Protein AF-C3KQW3-F1 (afdb_monomer_lite)

pLDDT: mean 82.07, std 13.16, range [47.06, 94.0]

Organism: Sinorhizobium fredii (strain NBRC 101917 / NGR234) (NCBI:txid394)

Radius of gyration: 13.15 Å; chains: 1; bounding box: 25×34×30 Å

Structure (mmCIF, N/CA/C/O backbone):
data_AF-C3KQW3-F1
#
_entry.id   AF-C3KQW3-F1
#
loop_
_atom_site.group_PDB
_atom_site.id
_atom_site.type_symbol
_atom_site.label_atom_id
_atom_site.label_alt_id
_atom_site.label_comp_id
_atom_site.label_asym_id
_atom_site.label_entity_id
_atom_site.label_seq_id
_atom_site.pdbx_PDB_ins_code
_atom_site.Cartn_x
_atom_site.Cartn_y
_atom_site.Cartn_z
_atom_site.occupancy
_atom_site.B_iso_or_equiv
_atom_site.auth_seq_id
_atom_site.auth_comp_id
_atom_site.auth_asym_id
_atom_site.auth_atom_id
_atom_site.pdbx_PDB_model_num
ATOM 1 N N . MET A 1 1 ? -8.738 19.791 9.819 1.00 58.84 1 MET A N 1
ATOM 2 C CA . MET A 1 1 ? -8.526 19.451 8.384 1.00 58.84 1 MET A CA 1
ATOM 3 C C . MET A 1 1 ? -7.075 19.090 8.051 1.00 58.84 1 MET A C 1
ATOM 5 O O . MET A 1 1 ? -6.871 18.345 7.100 1.00 58.84 1 MET A O 1
ATOM 9 N N . GLN A 1 2 ? -6.070 19.565 8.801 1.00 62.00 2 GLN A N 1
ATOM 10 C CA . GLN A 1 2 ? -4.669 19.170 8.578 1.00 62.00 2 GLN A CA 1
ATOM 11 C C . GLN A 1 2 ? -4.345 17.750 9.073 1.00 62.00 2 GLN A C 1
ATOM 13 O O . GLN A 1 2 ? -3.521 17.073 8.465 1.00 62.00 2 GLN A O 1
ATOM 18 N N . ASP A 1 3 ? -5.048 17.244 10.089 1.00 57.78 3 ASP A N 1
ATOM 19 C CA . ASP A 1 3 ? -4.717 15.947 10.698 1.00 57.78 3 ASP A CA 1
ATOM 20 C C . ASP A 1 3 ? -4.948 14.759 9.758 1.00 57.78 3 ASP A C 1
ATOM 22 O O . ASP A 1 3 ? -4.097 13.881 9.657 1.00 57.78 3 ASP A O 1
ATOM 26 N N . ALA A 1 4 ? -6.045 14.760 8.990 1.00 57.50 4 ALA A N 1
ATOM 27 C CA . ALA A 1 4 ? -6.332 13.698 8.021 1.00 57.50 4 ALA A CA 1
ATOM 28 C C . ALA A 1 4 ? -5.281 13.633 6.894 1.00 57.50 4 ALA A C 1
ATOM 30 O O . ALA A 1 4 ? -4.867 12.545 6.492 1.00 57.50 4 ALA A O 1
ATOM 31 N N . LYS A 1 5 ? -4.790 14.793 6.432 1.00 61.22 5 LYS A N 1
ATOM 32 C CA . LYS A 1 5 ? -3.684 14.868 5.463 1.00 61.22 5 LYS A CA 1
ATOM 33 C C . LYS A 1 5 ? -2.376 14.348 6.061 1.00 61.22 5 LYS A C 1
ATOM 35 O O . LYS A 1 5 ? -1.668 13.599 5.393 1.00 61.22 5 LYS A O 1
ATOM 40 N N . ASN A 1 6 ? -2.091 14.673 7.321 1.00 63.03 6 ASN A N 1
ATOM 41 C CA . ASN A 1 6 ? -0.886 14.198 8.004 1.00 63.03 6 ASN A CA 1
ATOM 42 C C . ASN A 1 6 ? -0.874 12.673 8.177 1.00 63.03 6 ASN A C 1
ATOM 44 O O . ASN A 1 6 ? 0.179 12.053 8.036 1.00 63.03 6 ASN A O 1
ATOM 48 N N . GLN A 1 7 ? -2.026 12.053 8.443 1.00 76.62 7 GLN A N 1
ATOM 49 C CA . GLN A 1 7 ? -2.116 10.593 8.542 1.00 76.62 7 GLN A CA 1
ATOM 50 C C . GLN A 1 7 ? -1.978 9.913 7.174 1.00 76.62 7 GLN A C 1
ATOM 52 O O . GLN A 1 7 ? -1.318 8.880 7.075 1.00 76.62 7 GLN A O 1
ATOM 57 N N . PHE A 1 8 ? -2.514 10.515 6.106 1.00 83.00 8 PHE A N 1
ATOM 58 C CA . PHE A 1 8 ? -2.352 9.976 4.754 1.00 83.00 8 PHE A CA 1
ATOM 59 C C . PHE A 1 8 ? -0.885 9.980 4.302 1.00 83.00 8 PHE A C 1
ATOM 61 O O . PHE A 1 8 ? -0.384 8.956 3.840 1.00 83.00 8 PHE A O 1
ATOM 68 N N . SER A 1 9 ? -0.156 11.081 4.521 1.00 83.88 9 SER A N 1
ATOM 69 C CA . SER A 1 9 ? 1.273 11.170 4.184 1.00 83.88 9 SER A CA 1
ATOM 70 C C . SER A 1 9 ? 2.116 10.103 4.888 1.00 83.88 9 SER A C 1
ATOM 72 O O . SER A 1 9 ? 3.029 9.545 4.281 1.00 83.88 9 SER A O 1
ATOM 74 N N . LYS A 1 10 ? 1.788 9.763 6.142 1.00 87.81 10 LYS A N 1
ATOM 75 C CA . LYS A 1 10 ? 2.466 8.687 6.883 1.00 87.81 10 LYS A CA 1
ATOM 76 C C . LYS A 1 10 ? 2.226 7.319 6.251 1.00 87.81 10 LYS A C 1
ATOM 78 O O . LYS A 1 10 ? 3.171 6.554 6.099 1.00 87.81 10 LYS A O 1
ATOM 83 N N . VAL A 1 11 ? 0.991 7.017 5.848 1.00 87.75 11 VAL A N 1
ATOM 84 C CA . VAL A 1 11 ? 0.674 5.750 5.165 1.00 87.75 11 VAL A CA 1
ATOM 85 C C . VAL A 1 11 ? 1.418 5.648 3.835 1.00 87.75 11 VAL A C 1
ATOM 87 O O . VAL A 1 11 ? 1.965 4.592 3.532 1.00 87.75 11 VAL A O 1
ATOM 90 N N . VAL A 1 12 ? 1.513 6.744 3.078 1.00 88.75 12 VAL A N 1
ATOM 91 C CA . VAL A 1 12 ? 2.278 6.784 1.820 1.00 88.75 12 VAL A CA 1
ATOM 92 C C . VAL A 1 12 ? 3.771 6.548 2.061 1.00 88.75 12 VAL A C 1
ATOM 94 O O . VAL A 1 12 ? 4.392 5.778 1.330 1.00 88.75 12 VAL A O 1
ATOM 97 N N . GLN A 1 13 ? 4.358 7.164 3.090 1.00 90.44 13 GLN A N 1
ATOM 98 C CA . GLN A 1 13 ? 5.762 6.925 3.439 1.00 90.44 13 GLN A CA 1
ATOM 99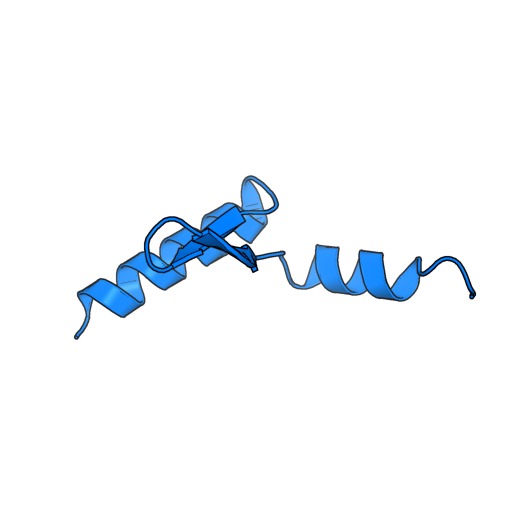 C C . GLN A 1 13 ? 6.009 5.464 3.820 1.00 90.44 13 GLN A C 1
ATOM 101 O O . GLN A 1 13 ? 6.936 4.851 3.296 1.00 90.44 13 GLN A O 1
ATOM 106 N N . LYS A 1 14 ? 5.146 4.875 4.652 1.00 91.56 14 LYS A N 1
ATOM 107 C CA . LYS A 1 14 ? 5.243 3.455 5.006 1.00 91.56 14 LYS A CA 1
ATOM 108 C C . LYS A 1 14 ? 5.095 2.548 3.789 1.00 91.56 14 LYS A C 1
ATOM 110 O O . LYS A 1 14 ? 5.918 1.667 3.597 1.00 91.56 14 LYS A O 1
ATOM 115 N N . ALA A 1 15 ? 4.128 2.820 2.911 1.00 92.88 15 ALA A N 1
ATOM 116 C CA . ALA A 1 15 ? 3.955 2.077 1.661 1.00 92.88 15 ALA A CA 1
ATOM 117 C C . ALA A 1 15 ? 5.211 2.099 0.777 1.00 92.88 15 ALA A C 1
ATOM 119 O O . ALA A 1 15 ? 5.506 1.122 0.096 1.00 92.88 15 ALA A O 1
ATOM 120 N N . ARG A 1 16 ? 5.952 3.213 0.799 1.00 90.75 16 ARG A N 1
ATOM 121 C CA . ARG A 1 16 ? 7.176 3.405 0.017 1.00 90.75 16 ARG A CA 1
ATOM 122 C C . ARG A 1 16 ? 8.411 2.733 0.618 1.00 90.75 16 ARG A C 1
ATOM 124 O O . ARG A 1 16 ? 9.248 2.274 -0.148 1.00 90.75 16 ARG A O 1
ATOM 131 N N . PHE A 1 17 ? 8.564 2.740 1.942 1.00 92.94 17 PHE A N 1
ATOM 132 C CA . PHE A 1 17 ? 9.809 2.315 2.602 1.00 92.94 17 PHE A CA 1
ATOM 133 C C . PHE A 1 17 ? 9.689 1.006 3.389 1.00 92.94 17 PHE A C 1
ATOM 135 O O . PHE A 1 17 ? 10.673 0.291 3.530 1.00 92.94 17 PHE A O 1
ATOM 142 N N . GLU A 1 18 ? 8.499 0.691 3.892 1.00 92.06 18 GLU A N 1
ATOM 143 C CA . GLU A 1 18 ? 8.217 -0.493 4.715 1.00 92.06 18 GLU A CA 1
ATOM 144 C C . GLU A 1 18 ? 7.395 -1.548 3.950 1.00 92.06 18 GLU A C 1
ATOM 146 O O . GLU A 1 18 ? 7.240 -2.674 4.416 1.00 92.06 18 GLU A O 1
ATOM 151 N N . GLY A 1 19 ? 6.878 -1.200 2.768 1.00 89.88 19 GLY A N 1
ATOM 152 C CA . GLY A 1 19 ? 6.081 -2.081 1.918 1.00 89.88 19 GLY A CA 1
ATOM 153 C C . GLY A 1 19 ? 4.564 -1.896 2.075 1.00 89.88 19 GLY A C 1
ATOM 154 O O . GLY A 1 19 ? 4.111 -0.985 2.774 1.00 89.88 19 GLY A O 1
ATOM 155 N N . PRO A 1 20 ? 3.749 -2.739 1.411 1.00 94.00 20 PRO A N 1
ATOM 156 C CA . PRO A 1 20 ? 2.308 -2.537 1.244 1.00 94.00 20 PRO A CA 1
ATOM 157 C C . PRO A 1 20 ? 1.546 -2.308 2.554 1.00 94.00 20 PRO A C 1
ATOM 159 O O . PRO A 1 20 ? 1.630 -3.110 3.482 1.00 94.00 20 PRO A O 1
ATOM 162 N N . GLN A 1 21 ? 0.732 -1.253 2.613 1.00 93.75 21 GLN A N 1
ATOM 163 C CA . GLN A 1 21 ? -0.057 -0.925 3.806 1.00 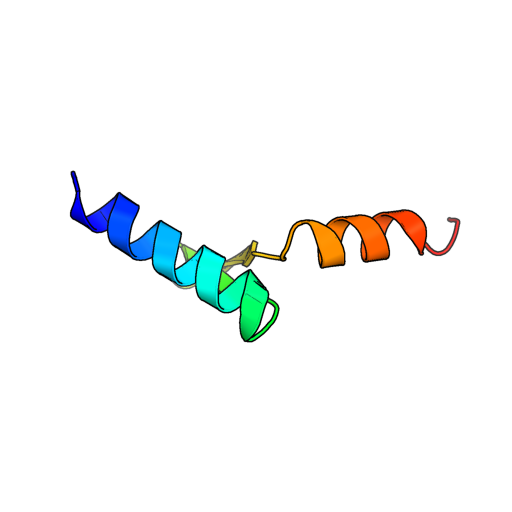93.75 21 GLN A CA 1
ATOM 164 C C . GLN A 1 21 ? -1.524 -1.293 3.617 1.00 93.75 21 GLN A C 1
ATOM 166 O O . GLN A 1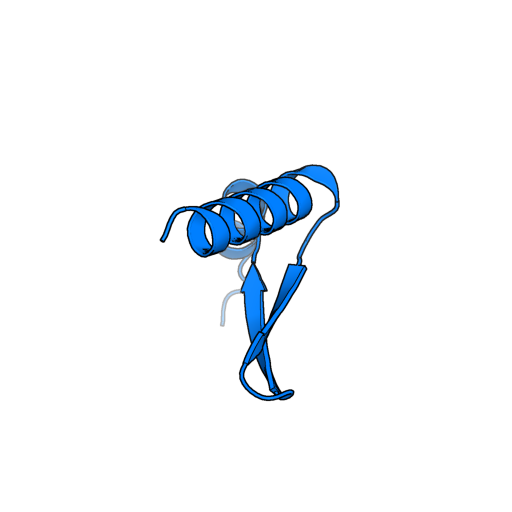 21 ? -2.130 -0.982 2.592 1.00 93.75 21 GLN A O 1
ATOM 171 N N . VAL A 1 22 ? -2.124 -1.921 4.626 1.00 92.00 22 VAL A N 1
ATOM 172 C CA . VAL A 1 22 ? -3.548 -2.265 4.609 1.00 92.00 22 VAL A CA 1
ATOM 173 C C . VAL A 1 22 ? -4.366 -1.118 5.190 1.00 92.00 22 VAL A C 1
ATOM 175 O O . VAL A 1 22 ? -4.182 -0.736 6.342 1.00 92.00 22 VAL A O 1
ATOM 178 N N . VAL A 1 23 ? -5.306 -0.599 4.403 1.00 88.56 23 VAL A N 1
ATOM 179 C CA . VAL A 1 23 ? -6.242 0.446 4.824 1.00 88.56 23 VAL A CA 1
ATOM 180 C C . VAL A 1 23 ? -7.590 -0.191 5.147 1.00 88.56 23 VAL A C 1
ATOM 182 O O . VAL A 1 23 ? -8.178 -0.903 4.322 1.00 88.56 23 VAL A O 1
ATOM 185 N N . THR A 1 24 ? -8.090 0.072 6.353 1.00 87.94 24 THR A N 1
ATOM 186 C CA . THR A 1 24 ? -9.391 -0.403 6.829 1.00 87.94 24 THR A CA 1
ATOM 187 C C . THR A 1 24 ? -10.379 0.753 6.971 1.00 87.94 24 THR A C 1
ATOM 189 O O . THR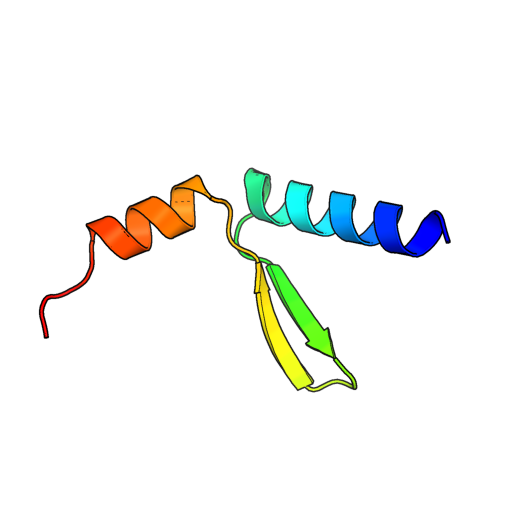 A 1 24 ? -10.023 1.849 7.402 1.00 87.94 24 THR A O 1
ATOM 192 N N . VAL A 1 25 ? -11.642 0.513 6.619 1.00 87.00 25 VAL A N 1
ATOM 193 C CA . VAL A 1 25 ? -12.755 1.442 6.855 1.00 87.00 25 VAL A CA 1
ATOM 194 C C . VAL A 1 25 ? -13.813 0.680 7.639 1.00 87.00 25 VAL A C 1
ATOM 196 O O . VAL A 1 25 ? -14.211 -0.412 7.242 1.00 87.00 25 VAL A O 1
ATOM 199 N N . ARG A 1 26 ? -14.241 1.224 8.787 1.00 86.56 26 ARG A N 1
ATOM 200 C CA . ARG A 1 26 ? -15.217 0.580 9.696 1.00 86.56 26 ARG A CA 1
ATOM 201 C C . ARG A 1 26 ? -14.842 -0.868 10.073 1.00 86.56 26 ARG A C 1
ATOM 203 O O . ARG A 1 26 ? -15.706 -1.728 10.175 1.00 86.56 26 ARG A O 1
ATOM 210 N N . GLY A 1 27 ? -13.545 -1.140 10.242 1.00 82.62 27 GLY A N 1
ATOM 211 C CA . GLY A 1 27 ? -13.021 -2.465 10.605 1.00 82.62 27 GLY A CA 1
ATOM 212 C C . GLY A 1 27 ? -12.858 -3.453 9.442 1.00 82.62 27 GLY A C 1
ATOM 213 O O . GLY A 1 27 ? -12.239 -4.496 9.627 1.00 82.62 27 GLY A O 1
ATOM 214 N N . GLY A 1 28 ? -13.335 -3.131 8.235 1.00 84.12 28 GLY A N 1
ATOM 215 C CA . GLY A 1 28 ? -13.173 -3.975 7.049 1.00 84.12 28 GLY A CA 1
ATOM 216 C C . GLY A 1 28 ? -11.915 -3.634 6.251 1.00 84.12 28 GLY A C 1
ATOM 217 O O . GLY A 1 28 ? -11.633 -2.459 6.001 1.00 84.12 28 GLY A O 1
ATOM 218 N N . ARG A 1 29 ? -11.165 -4.648 5.801 1.00 84.88 29 ARG A N 1
ATOM 219 C CA . ARG A 1 29 ? -10.033 -4.477 4.873 1.00 84.88 29 ARG A CA 1
ATOM 220 C C . ARG A 1 29 ? -10.543 -3.941 3.536 1.00 84.88 29 ARG A C 1
ATOM 222 O O . ARG A 1 29 ? -11.19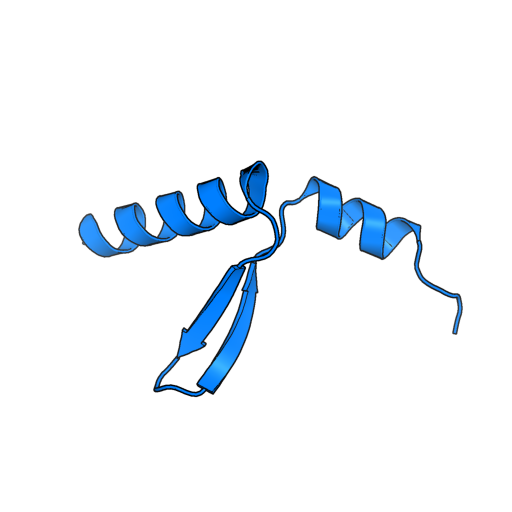8 -4.661 2.796 1.00 84.88 29 ARG A O 1
ATOM 229 N N . THR A 1 30 ? -10.260 -2.671 3.256 1.00 88.75 30 THR A N 1
ATOM 230 C CA . THR A 1 30 ? -10.905 -1.926 2.164 1.00 88.75 30 THR A CA 1
ATOM 231 C C . THR A 1 30 ? -9.953 -1.664 1.002 1.00 88.75 30 THR A C 1
ATOM 233 O O . THR A 1 30 ? -10.356 -1.760 -0.151 1.00 88.75 30 THR A O 1
ATOM 236 N N . ALA A 1 31 ? -8.685 -1.356 1.284 1.00 89.94 31 ALA A N 1
ATOM 237 C CA . ALA A 1 31 ? -7.689 -1.094 0.249 1.00 89.94 31 ALA A CA 1
ATOM 238 C C . ALA A 1 31 ? -6.282 -1.515 0.688 1.00 89.94 31 ALA A C 1
ATOM 240 O O . ALA A 1 31 ? -6.009 -1.703 1.877 1.00 89.94 31 ALA A O 1
ATOM 241 N N . ILE A 1 32 ? -5.384 -1.646 -0.287 1.00 91.88 32 ILE A N 1
ATOM 242 C CA . ILE A 1 32 ? -3.945 -1.792 -0.067 1.00 91.88 32 ILE A CA 1
ATOM 243 C C . ILE A 1 32 ? -3.264 -0.593 -0.726 1.00 91.88 32 ILE A C 1
ATOM 245 O O . ILE A 1 32 ? -3.464 -0.349 -1.914 1.00 91.88 32 ILE A O 1
ATOM 249 N N . ALA A 1 33 ? -2.478 0.155 0.042 1.00 91.75 33 ALA A N 1
ATOM 250 C CA . ALA A 1 33 ? -1.618 1.203 -0.483 1.00 91.75 33 ALA A CA 1
ATOM 251 C C . ALA A 1 33 ? -0.271 0.589 -0.875 1.00 91.75 33 ALA A C 1
ATOM 253 O O . ALA A 1 33 ? 0.451 0.064 -0.025 1.00 91.75 33 ALA A O 1
ATOM 254 N N . LEU A 1 34 ? 0.039 0.654 -2.167 1.00 92.62 34 LEU A N 1
ATOM 255 C CA . LEU A 1 34 ? 1.321 0.261 -2.746 1.00 92.62 34 LEU A CA 1
ATOM 256 C C . LEU A 1 34 ? 2.120 1.509 -3.112 1.00 92.62 34 LEU A C 1
ATOM 258 O O . LEU A 1 34 ? 1.537 2.557 -3.408 1.00 92.62 34 LEU A O 1
ATOM 262 N N . SER A 1 35 ? 3.448 1.393 -3.133 1.00 91.06 35 SER A N 1
ATOM 263 C CA . SER A 1 35 ? 4.262 2.394 -3.814 1.00 91.06 35 SER A CA 1
ATOM 264 C C . SER A 1 35 ? 3.940 2.380 -5.315 1.00 91.06 35 SER A C 1
ATOM 266 O O . SER A 1 35 ? 3.545 1.350 -5.867 1.00 91.06 35 SER A O 1
ATOM 268 N N . ALA A 1 36 ? 4.096 3.524 -5.986 1.00 90.56 36 ALA A N 1
ATOM 269 C CA . ALA A 1 36 ? 3.866 3.596 -7.431 1.00 90.56 36 ALA A CA 1
ATOM 270 C C . ALA A 1 36 ? 4.772 2.611 -8.190 1.00 90.56 36 ALA A C 1
ATOM 272 O O . ALA A 1 36 ? 4.298 1.895 -9.062 1.00 90.56 36 ALA A O 1
ATOM 273 N N . HIS A 1 37 ? 6.035 2.498 -7.767 1.00 89.38 37 HIS A N 1
ATOM 274 C CA . HIS A 1 37 ? 6.996 1.552 -8.326 1.00 89.38 37 HIS A CA 1
ATOM 275 C C . HIS A 1 37 ? 6.516 0.096 -8.220 1.00 89.38 37 HIS A C 1
ATOM 277 O O . HIS A 1 37 ? 6.542 -0.634 -9.208 1.00 89.38 37 HIS A O 1
ATOM 283 N N . ASP A 1 38 ? 6.033 -0.324 -7.048 1.00 87.88 38 ASP A N 1
ATOM 284 C CA . ASP A 1 38 ? 5.567 -1.703 -6.851 1.00 87.88 38 ASP A CA 1
ATOM 285 C C . ASP A 1 38 ? 4.280 -1.981 -7.629 1.00 87.88 38 ASP A C 1
ATOM 287 O O . ASP A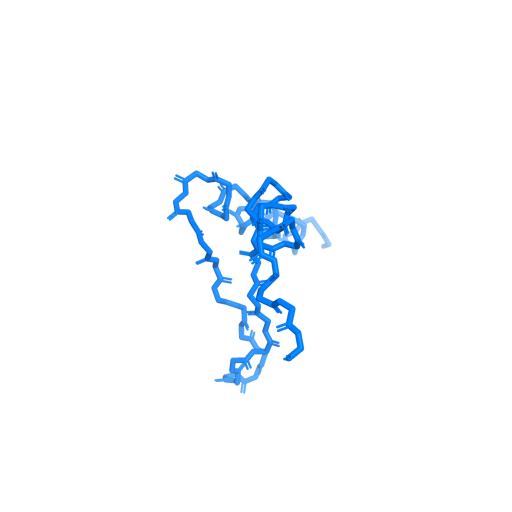 1 38 ? 4.084 -3.079 -8.148 1.00 87.88 38 ASP A O 1
ATOM 291 N N . TYR A 1 39 ? 3.405 -0.980 -7.749 1.00 90.81 39 TYR A N 1
ATOM 292 C CA . TYR A 1 39 ? 2.215 -1.074 -8.586 1.00 90.81 39 TYR A CA 1
ATOM 293 C C . TYR A 1 39 ? 2.568 -1.196 -10.075 1.00 90.81 39 TYR A C 1
ATOM 295 O O . TYR A 1 39 ? 1.976 -2.014 -10.782 1.00 90.81 39 TYR A O 1
ATOM 303 N N . ASP A 1 40 ? 3.546 -0.426 -10.549 1.00 90.88 40 ASP A N 1
ATOM 304 C CA . ASP A 1 40 ? 4.019 -0.485 -11.930 1.00 90.88 40 ASP A CA 1
ATOM 305 C C . ASP A 1 40 ? 4.698 -1.827 -12.225 1.00 90.88 40 ASP A C 1
ATOM 307 O O . ASP A 1 40 ? 4.399 -2.443 -13.248 1.00 90.88 40 ASP A O 1
ATOM 311 N N . ALA A 1 41 ? 5.515 -2.346 -11.303 1.00 88.19 41 ALA A N 1
ATOM 312 C CA . ALA A 1 41 ? 6.110 -3.678 -11.400 1.00 88.19 41 ALA A CA 1
ATOM 313 C C . ALA A 1 41 ? 5.044 -4.789 -11.427 1.00 88.19 41 ALA A C 1
ATOM 315 O O . ALA A 1 41 ? 5.109 -5.689 -12.266 1.00 88.19 41 ALA A O 1
ATOM 316 N N . LEU A 1 42 ? 4.014 -4.700 -10.575 1.00 87.56 42 LEU A N 1
ATOM 317 C CA . LEU A 1 42 ? 2.874 -5.625 -10.573 1.00 87.56 42 LEU A CA 1
ATOM 318 C C . LEU A 1 42 ? 2.113 -5.590 -11.907 1.00 87.56 42 LEU A C 1
ATOM 320 O O . LEU A 1 42 ? 1.700 -6.628 -12.425 1.00 87.56 42 LEU A O 1
ATOM 324 N N . ARG A 1 43 ? 1.918 -4.400 -12.483 1.00 87.56 43 ARG A N 1
ATOM 325 C CA . ARG A 1 43 ? 1.255 -4.241 -13.784 1.00 87.56 43 ARG A CA 1
ATOM 326 C C . ARG A 1 43 ? 2.109 -4.729 -14.945 1.00 87.56 43 ARG A C 1
ATOM 328 O O . ARG A 1 43 ? 1.548 -5.286 -15.887 1.00 87.56 43 ARG A O 1
ATOM 335 N N . ALA A 1 44 ? 3.419 -4.515 -14.883 1.00 84.25 44 ALA A N 1
ATOM 336 C CA . ALA A 1 44 ? 4.373 -4.973 -15.885 1.00 84.25 44 ALA A CA 1
ATOM 337 C C . ALA A 1 44 ? 4.525 -6.501 -15.868 1.00 84.25 44 ALA A C 1
ATOM 339 O O . ALA A 1 44 ? 4.668 -7.115 -16.919 1.00 84.25 44 ALA A O 1
ATOM 340 N N . GLY A 1 45 ? 4.438 -7.115 -14.686 1.00 73.25 45 GLY A N 1
ATOM 341 C CA . GLY A 1 45 ? 4.551 -8.557 -14.480 1.00 73.25 45 GLY A CA 1
ATOM 342 C C . GLY A 1 45 ? 3.233 -9.325 -14.520 1.00 73.25 45 GLY A C 1
ATOM 343 O O . GLY A 1 45 ? 3.186 -10.433 -13.990 1.00 73.25 45 GLY A O 1
ATOM 344 N N . ARG A 1 46 ? 2.148 -8.771 -15.083 1.00 59.28 46 ARG A N 1
ATOM 345 C CA . ARG A 1 46 ? 0.860 -9.478 -15.114 1.00 59.28 46 ARG A CA 1
ATOM 346 C C . ARG A 1 46 ? 1.061 -10.867 -15.750 1.00 59.28 46 ARG A C 1
ATOM 348 O O . ARG A 1 46 ? 1.478 -10.918 -16.908 1.00 59.28 46 ARG A O 1
ATOM 355 N N . PRO A 1 47 ? 0.726 -11.978 -15.060 1.00 53.22 47 PRO A N 1
ATOM 356 C CA . PRO A 1 47 ? 0.469 -13.232 -15.744 1.00 53.22 47 PRO A CA 1
ATOM 357 C C . PRO A 1 47 ? -0.632 -12.922 -16.754 1.00 53.22 47 PRO A C 1
ATOM 359 O O . PRO A 1 47 ? -1.708 -12.436 -16.385 1.00 53.22 47 PRO A O 1
ATOM 362 N N . GLY A 1 48 ? -0.318 -13.075 -18.037 1.00 55.56 48 GLY A N 1
ATOM 363 C CA . GLY A 1 48 ? -1.335 -13.041 -19.071 1.00 55.56 48 GLY A CA 1
ATOM 364 C C . GLY A 1 48 ? -2.427 -14.035 -18.688 1.00 55.56 48 GLY A C 1
ATOM 365 O O . GLY A 1 48 ? -2.104 -15.168 -18.365 1.00 55.56 48 GLY A O 1
ATOM 366 N N . ARG A 1 49 ? -3.659 -13.527 -18.648 1.00 47.06 49 ARG A N 1
ATOM 367 C CA . ARG A 1 49 ? -4.949 -14.221 -18.732 1.00 47.06 49 ARG A CA 1
ATOM 368 C C . ARG A 1 49 ? -5.015 -15.691 -18.302 1.00 47.06 49 ARG A C 1
ATOM 370 O O . ARG A 1 49 ? -4.471 -16.546 -19.028 1.00 47.06 49 ARG A O 1
#

Foldseek 3Di:
DVVVVVVVVVQQVCLVPVNWDFDDDPNDRDDIDHHPVVVVVCVVPDPDD

Sequence (49 aa):
MQDAKNQFSKVVQKARFEGPQVVTVRGGRTAIALSAHDYDALRAGRPGR

InterPro domains:
  IPR006442 Type II toxin-antitoxin system, antitoxin Phd/YefM [PF02604] (1-42)
  IPR036165 YefM-like superfamily [SSF143120] (1-42)

Secondary structure (DSSP, 8-state):
-HHHHHHHHHHHHHHHHT--EEEEETTEEEEEE--HHHHHHHHHTPPP-